Protein AF-A0A812ER64-F1 (afdb_monomer)

Nearest PDB structures (foldseek):
  7unf-assembly1_U  TM=6.909E-01  e=3.550E-09  Homo sapiens
  7u4t-assembly1_W  TM=6.901E-01  e=4.550E-09  Homo sapiens
  8ar9-assembly1_A  TM=9.288E-01  e=1.001E-06  Homo sapiens
  7obp-assembly5_E  TM=9.130E-01  e=8.845E-07  Homo sapiens
  7u8o-assembly1_U  TM=6.869E-01  e=2.923E-08  Sus scrofa

Secondary structure (DSSP, 8-state):
--TTTS-GGGTTSPP-----HHHH-S-HHHHHHHHBT--SEEEEEE-TT--EEEEEE-S-B---SS-B--TT-EEEEEESS-EEE---SS----B---------SSS-------HHHH-HHHHHHHHTTT--S------S---------------

Solvent-accessible surface area (backbone atoms only — not comparable to full-atom values): 10336 Å² total; per-residue (Å²): 125,66,67,80,75,44,59,75,91,54,59,84,56,85,86,72,93,67,82,46,56,93,78,75,44,87,48,66,72,56,52,47,68,52,41,56,77,37,53,63,44,79,49,79,47,71,54,97,86,64,39,27,34,41,32,40,41,60,41,57,41,57,78,35,98,57,61,40,59,51,80,77,24,32,40,35,35,63,30,95,53,75,47,77,45,70,65,85,72,86,68,76,76,61,37,80,44,71,74,84,80,72,76,73,93,66,101,66,87,76,80,75,74,54,67,59,79,74,34,71,69,58,41,46,65,43,54,73,67,77,44,77,96,70,87,76,67,87,69,92,74,90,82,79,82,91,77,88,86,88,84,89,83,88,132

Organism: Aca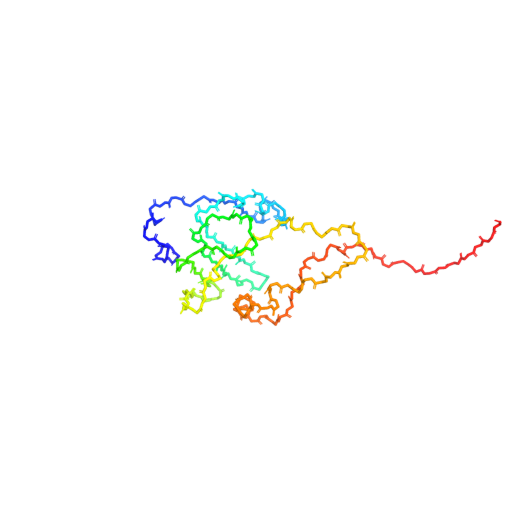nthosepion pharaonis (NCBI:txid158019)

Foldseek 3Di:
DVLVLQPPVCSPPDDDDQDDCVVQNDDPVSVCVSQAQDDQDWDWDADPVRWIWTKTFHDRAHADPDADGAQSIWIFTDPPDTDIGTDPPPDGRRDHHHDDPPPDPDDDDPPPDDVCVVDVVVVVVVVVVVHDDDPPPPDPDPDDDDDDDDDDDDD

Sequence (155 aa):
MINSVIPHRLQMSTWSPLFCSNVDGFSFQRLIFFVENKGPTVIIIKDSEKHVFGGFASHRWNASANFIGDEECFLFTLSPEFNIYLPTGYNKNFMYFNYGVHTMPSGMAQYHQSTLDRDPAAKAVLSLLARGPHSEGLRQGDSFAELPDHPQIQF

InterPro domains:
  IPR006571 TLDc domain [PF07534] (2-117)
  IPR006571 TLDc domain [PS51886] (1-155)
  IPR006571 TLDc domain [SM00584] (2-139)

Radius of gyration: 20.22 Å; Cα contacts (8 Å, |Δi|>4): 169; chains: 1; bounding box: 55×50×57 Å

pLDDT: mean 71.86, std 24.19, range [30.64, 95.75]

Structure (mmCIF, N/CA/C/O backbone):
data_AF-A0A812ER64-F1
#
_entry.id   AF-A0A812ER64-F1
#
loop_
_atom_site.group_PDB
_atom_site.id
_atom_site.type_symbol
_atom_site.label_atom_id
_atom_site.label_alt_id
_atom_site.label_comp_id
_atom_site.label_asym_id
_atom_site.label_entity_id
_atom_site.label_seq_id
_atom_site.pdbx_PDB_ins_code
_atom_site.Cartn_x
_atom_site.Cartn_y
_atom_site.Cartn_z
_atom_site.occupancy
_atom_site.B_iso_or_equiv
_atom_site.auth_seq_id
_atom_site.auth_comp_id
_atom_site.auth_asym_id
_atom_site.auth_atom_id
_atom_site.pdbx_PDB_model_num
ATOM 1 N N . MET A 1 1 ? -15.494 -8.008 0.071 1.00 66.69 1 MET A N 1
ATOM 2 C CA . MET A 1 1 ? -15.282 -6.551 -0.053 1.00 66.69 1 MET A CA 1
ATOM 3 C C . MET A 1 1 ? -13.943 -6.227 -0.712 1.00 66.69 1 MET A C 1
ATOM 5 O O . MET A 1 1 ? -13.996 -5.770 -1.837 1.00 66.69 1 MET A O 1
ATOM 9 N N . ILE A 1 2 ? -12.767 -6.533 -0.140 1.00 75.50 2 ILE A N 1
ATOM 10 C CA . ILE A 1 2 ? -11.478 -6.335 -0.858 1.00 75.50 2 ILE A CA 1
ATOM 11 C C . ILE A 1 2 ? -11.100 -7.519 -1.768 1.00 75.50 2 ILE A C 1
ATOM 13 O O . ILE A 1 2 ? -10.608 -7.309 -2.869 1.00 75.50 2 ILE A O 1
ATOM 17 N N . ASN A 1 3 ? -11.379 -8.767 -1.370 1.00 78.56 3 ASN A N 1
ATOM 18 C CA . ASN A 1 3 ? -10.981 -9.940 -2.172 1.00 78.56 3 ASN A CA 1
ATOM 19 C C . ASN A 1 3 ? -11.510 -9.933 -3.616 1.00 78.56 3 ASN A C 1
ATOM 21 O O . ASN A 1 3 ? -10.872 -10.505 -4.488 1.00 78.56 3 ASN A O 1
ATOM 25 N N . SER A 1 4 ? -12.644 -9.279 -3.880 1.00 79.62 4 SER A N 1
ATOM 26 C CA . SER A 1 4 ? -13.225 -9.176 -5.223 1.00 79.62 4 SER A CA 1
ATOM 27 C C . SER A 1 4 ? -12.474 -8.223 -6.155 1.00 79.62 4 SER A C 1
ATOM 29 O O . SER A 1 4 ? -12.639 -8.330 -7.364 1.00 79.62 4 SER A O 1
ATOM 31 N N . VAL A 1 5 ? -11.679 -7.293 -5.612 1.00 82.88 5 VAL A N 1
ATOM 32 C CA . VAL A 1 5 ? -10.901 -6.316 -6.399 1.00 82.88 5 VAL A CA 1
ATOM 33 C C . VAL A 1 5 ? -9.420 -6.668 -6.498 1.00 82.88 5 VAL A C 1
ATOM 35 O O . VAL A 1 5 ? -8.692 -6.074 -7.284 1.00 82.88 5 VAL A O 1
ATOM 38 N N . ILE A 1 6 ? -8.969 -7.664 -5.737 1.00 87.69 6 ILE A N 1
ATOM 39 C CA . ILE A 1 6 ? -7.631 -8.234 -5.886 1.00 87.69 6 ILE A CA 1
ATOM 40 C C . ILE A 1 6 ? -7.543 -8.947 -7.250 1.00 87.69 6 ILE A C 1
ATOM 42 O O . ILE A 1 6 ? -8.501 -9.633 -7.627 1.00 87.69 6 ILE A O 1
ATOM 46 N N . PRO A 1 7 ? -6.412 -8.852 -7.981 1.00 86.50 7 PRO A N 1
ATOM 47 C CA . PRO A 1 7 ? -6.231 -9.549 -9.251 1.00 86.50 7 PRO A CA 1
ATOM 48 C C . 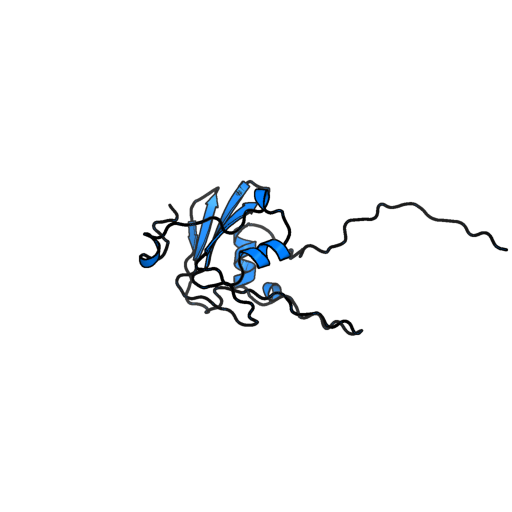PRO A 1 7 ? -6.591 -11.034 -9.169 1.00 86.50 7 PRO A C 1
ATOM 50 O O . PRO A 1 7 ? -6.190 -11.723 -8.231 1.00 86.50 7 PRO A O 1
ATOM 53 N N . HIS A 1 8 ? -7.304 -11.552 -10.174 1.00 85.44 8 HIS A N 1
ATOM 54 C CA . HIS A 1 8 ? -7.876 -12.907 -10.145 1.00 85.44 8 HIS A CA 1
ATOM 55 C C . HIS A 1 8 ? -6.838 -13.997 -9.827 1.00 85.44 8 HIS A C 1
ATOM 57 O O . HIS A 1 8 ? -7.129 -14.949 -9.103 1.00 85.44 8 HIS A O 1
ATOM 63 N N . ARG A 1 9 ? -5.593 -13.839 -10.301 1.00 86.88 9 ARG A N 1
ATOM 64 C CA . ARG A 1 9 ? -4.494 -14.784 -10.027 1.00 86.88 9 ARG A CA 1
ATOM 65 C C . ARG A 1 9 ? -4.138 -14.915 -8.537 1.00 86.88 9 ARG A C 1
ATOM 67 O O . ARG A 1 9 ? -3.526 -15.904 -8.156 1.00 86.88 9 ARG A O 1
ATOM 74 N N . LEU A 1 10 ? -4.501 -13.930 -7.714 1.00 86.31 10 LEU A N 1
ATOM 75 C CA . LEU A 1 10 ? -4.196 -13.856 -6.280 1.00 86.31 10 LEU A CA 1
ATOM 76 C C . LEU A 1 10 ? -5.414 -14.151 -5.392 1.00 86.31 10 LEU A C 1
ATOM 78 O O . LEU A 1 10 ? -5.268 -14.285 -4.180 1.00 86.31 10 LEU A O 1
ATOM 82 N N . GLN A 1 11 ? -6.618 -14.264 -5.960 1.00 84.25 11 GLN A N 1
ATOM 83 C CA . GLN A 1 11 ? -7.847 -14.475 -5.180 1.00 84.25 11 GLN A CA 1
ATOM 84 C C . GLN A 1 11 ? -7.893 -15.846 -4.492 1.00 84.25 11 GLN A C 1
ATOM 86 O O . GLN A 1 11 ? -8.554 -15.996 -3.468 1.00 84.25 11 GLN A O 1
ATOM 91 N N . MET A 1 12 ? -7.165 -16.834 -5.023 1.00 79.75 12 MET A N 1
ATOM 92 C CA . MET A 1 12 ? -7.035 -18.165 -4.417 1.00 79.75 12 MET A CA 1
ATOM 93 C C . MET A 1 12 ? -5.831 -18.286 -3.469 1.00 79.75 12 MET A C 1
ATOM 95 O O . MET A 1 12 ? -5.568 -19.367 -2.945 1.00 79.75 12 MET A O 1
ATOM 99 N N . SER A 1 13 ? -5.071 -17.208 -3.261 1.00 83.62 13 SER A N 1
ATOM 100 C CA . SER A 1 13 ? -3.905 -17.211 -2.380 1.00 83.62 13 SER A CA 1
ATOM 101 C C . SER A 1 13 ? -4.295 -16.938 -0.927 1.00 83.62 13 SER A C 1
ATOM 103 O O . SER A 1 13 ? -5.182 -16.137 -0.631 1.00 83.62 13 SER A O 1
ATOM 105 N N . THR A 1 14 ? -3.588 -17.576 0.003 1.00 85.62 14 THR A N 1
ATOM 106 C CA . THR A 1 14 ? -3.714 -17.293 1.435 1.00 85.62 14 THR A CA 1
ATOM 107 C C . THR A 1 14 ? -2.881 -16.071 1.806 1.00 85.62 14 THR A C 1
ATOM 109 O O . THR A 1 14 ? -1.662 -16.074 1.631 1.00 85.62 14 THR A O 1
ATOM 112 N N . TRP A 1 15 ? -3.527 -15.043 2.352 1.00 88.56 15 TRP A N 1
ATOM 113 C CA . TRP A 1 15 ? -2.853 -13.850 2.859 1.00 88.56 15 TRP A CA 1
ATOM 114 C C . TRP A 1 15 ? -2.296 -14.108 4.258 1.00 88.56 15 TRP A C 1
ATOM 116 O O . TRP A 1 15 ? -3.039 -14.472 5.168 1.00 88.56 15 TRP A O 1
ATOM 126 N N . SER A 1 16 ? -0.993 -13.901 4.437 1.00 91.06 16 SER A N 1
ATOM 127 C CA . SER A 1 16 ? -0.331 -13.961 5.742 1.00 91.06 16 SER A CA 1
ATOM 128 C C . SER A 1 16 ? -0.004 -12.551 6.243 1.00 91.06 16 SER A C 1
ATOM 130 O O . SER A 1 16 ? 0.467 -11.735 5.444 1.00 91.06 16 SER A O 1
ATOM 132 N N . PRO A 1 17 ? -0.183 -12.251 7.541 1.00 92.62 17 PRO A N 1
ATOM 133 C CA . PRO A 1 17 ? 0.248 -10.973 8.097 1.00 92.62 17 PRO A CA 1
ATOM 134 C C . PRO A 1 17 ? 1.771 -10.827 7.964 1.00 92.62 17 PRO A C 1
ATOM 136 O O . PRO A 1 17 ? 2.515 -11.738 8.321 1.00 92.62 17 PRO A O 1
ATOM 139 N N . LEU A 1 18 ? 2.223 -9.688 7.430 1.00 94.56 18 LEU A N 1
ATOM 140 C CA . LEU A 1 18 ? 3.651 -9.357 7.320 1.00 94.56 18 LEU A CA 1
ATOM 141 C C . LEU A 1 18 ? 4.128 -8.458 8.462 1.00 94.56 18 LEU A C 1
ATOM 143 O O . LEU A 1 18 ? 5.226 -8.654 8.962 1.00 94.56 18 LEU A O 1
ATOM 147 N N . PHE A 1 19 ? 3.314 -7.475 8.849 1.00 93.69 19 PHE A N 1
ATOM 148 C CA . PHE A 1 19 ? 3.625 -6.495 9.885 1.00 93.69 19 PHE A CA 1
ATOM 149 C C . PHE A 1 19 ? 2.330 -5.926 10.471 1.00 93.69 19 PHE A C 1
ATOM 151 O O . PHE A 1 19 ? 1.383 -5.641 9.731 1.00 93.69 19 PHE A O 1
ATOM 158 N N . CYS A 1 20 ? 2.293 -5.714 11.782 1.00 92.94 20 CYS A N 1
ATOM 159 C CA . CYS A 1 20 ? 1.229 -4.998 12.476 1.00 92.94 20 CYS A CA 1
ATOM 160 C C . CYS A 1 20 ? 1.835 -4.096 13.551 1.00 92.94 20 CYS A C 1
ATOM 162 O O . CYS A 1 20 ? 2.434 -4.589 14.498 1.00 92.94 20 CYS A O 1
ATOM 164 N N . SER A 1 21 ? 1.624 -2.780 13.482 1.00 89.88 21 SER A N 1
ATOM 165 C CA . SER A 1 21 ? 2.224 -1.836 14.439 1.00 89.88 21 SER A CA 1
ATOM 166 C C . SER A 1 21 ? 1.851 -2.105 15.904 1.00 89.88 21 SER A C 1
ATOM 168 O O . SER A 1 21 ? 2.642 -1.836 16.802 1.00 89.88 21 SER A O 1
ATOM 170 N N . ASN A 1 22 ? 0.667 -2.670 16.160 1.00 88.56 22 ASN A N 1
ATOM 171 C CA . ASN A 1 22 ? 0.219 -3.044 17.505 1.00 88.56 22 ASN A CA 1
ATOM 172 C C . ASN A 1 22 ? 0.925 -4.286 18.072 1.00 88.56 22 ASN A C 1
ATOM 174 O O . ASN A 1 22 ? 0.894 -4.482 19.283 1.00 88.56 22 ASN A O 1
ATOM 178 N N . VAL A 1 23 ? 1.522 -5.119 17.216 1.00 92.94 23 VAL A N 1
ATOM 179 C CA . VAL A 1 23 ? 2.208 -6.365 17.598 1.00 92.94 23 VAL A CA 1
ATOM 180 C C . VAL A 1 23 ? 3.721 -6.202 17.470 1.00 92.94 23 VAL A C 1
ATOM 182 O O . VAL A 1 23 ? 4.471 -6.528 18.384 1.00 92.94 23 VAL A O 1
ATOM 185 N N . ASP A 1 24 ? 4.166 -5.644 16.349 1.00 89.31 24 ASP A N 1
ATOM 186 C CA . ASP A 1 24 ? 5.568 -5.510 15.974 1.00 89.31 24 ASP A CA 1
ATOM 187 C C . ASP A 1 24 ? 6.175 -4.167 16.398 1.00 89.31 24 ASP A C 1
ATOM 189 O O . ASP A 1 24 ? 7.391 -4.011 16.341 1.00 89.31 24 ASP A O 1
ATOM 193 N N . GLY A 1 25 ? 5.365 -3.206 16.850 1.00 85.25 25 GLY A N 1
ATOM 194 C CA . GLY A 1 25 ? 5.798 -1.871 17.263 1.00 85.25 25 GLY A CA 1
ATOM 195 C C . GLY A 1 25 ? 5.768 -0.830 16.139 1.00 85.25 25 GLY A C 1
ATOM 196 O O . GLY A 1 25 ? 5.541 -1.130 14.972 1.00 85.25 25 GLY A O 1
ATOM 197 N N . PHE A 1 26 ? 6.019 0.431 16.495 1.00 84.06 26 PHE A N 1
ATOM 198 C CA . PHE A 1 26 ? 5.821 1.593 15.612 1.00 84.06 26 PHE A CA 1
ATOM 199 C C . PHE A 1 26 ? 7.099 2.065 14.887 1.00 84.06 26 PHE A C 1
ATOM 201 O O . PHE A 1 26 ? 7.159 3.186 14.391 1.00 84.06 26 PHE A O 1
ATOM 208 N N . SER A 1 27 ? 8.144 1.232 14.822 1.00 86.06 27 SER A N 1
ATOM 209 C CA . SER A 1 27 ? 9.412 1.599 14.174 1.00 86.06 27 SER A CA 1
ATOM 210 C C . SER A 1 27 ? 9.341 1.449 12.653 1.00 86.06 27 SER A C 1
ATOM 212 O O . SER A 1 27 ? 9.076 0.362 12.138 1.00 86.06 27 SER A O 1
ATOM 214 N N . PHE A 1 28 ? 9.673 2.519 11.926 1.00 80.94 28 PHE A N 1
ATOM 215 C CA . PHE A 1 28 ? 9.747 2.493 10.463 1.00 80.94 28 PHE A CA 1
ATOM 216 C C . PHE A 1 28 ? 10.834 1.542 9.941 1.00 80.94 28 PHE A C 1
ATOM 218 O O . PHE A 1 28 ? 10.612 0.818 8.977 1.00 80.94 28 PHE A O 1
ATOM 225 N N . GLN A 1 29 ? 11.983 1.467 10.620 1.00 83.81 29 GLN A N 1
ATOM 226 C CA . GLN A 1 29 ? 13.040 0.504 10.282 1.00 83.81 29 GLN A CA 1
ATOM 227 C C . GLN A 1 29 ? 12.541 -0.940 10.398 1.00 83.81 29 GLN A C 1
ATOM 229 O O . GLN A 1 29 ? 12.909 -1.800 9.602 1.00 83.81 29 GLN A O 1
ATOM 234 N N . ARG A 1 30 ? 11.669 -1.203 11.374 1.00 84.31 30 ARG A N 1
ATOM 235 C CA . ARG A 1 30 ? 11.069 -2.520 11.575 1.00 84.31 30 ARG A CA 1
ATOM 236 C C . ARG A 1 30 ? 10.025 -2.831 10.507 1.00 84.31 30 ARG A C 1
ATOM 238 O O . ARG A 1 30 ? 10.045 -3.930 9.970 1.00 84.31 30 ARG A O 1
ATOM 245 N N . LEU A 1 31 ? 9.188 -1.859 10.139 1.00 87.31 31 LEU A N 1
ATOM 246 C CA . LEU A 1 31 ? 8.292 -1.980 8.984 1.00 87.31 31 LEU A CA 1
ATOM 247 C C . LEU A 1 31 ? 9.077 -2.345 7.714 1.00 87.31 31 LEU A C 1
ATOM 249 O O . LEU A 1 31 ? 8.721 -3.314 7.047 1.00 87.31 31 LEU A O 1
ATOM 253 N N . ILE A 1 32 ? 10.157 -1.614 7.413 1.00 88.94 32 ILE A N 1
ATOM 254 C CA . ILE A 1 32 ? 11.038 -1.902 6.271 1.00 88.94 32 ILE A CA 1
ATOM 255 C C . ILE A 1 32 ? 11.535 -3.346 6.337 1.00 88.94 32 ILE A C 1
ATOM 257 O O . ILE A 1 32 ? 11.354 -4.086 5.379 1.00 88.94 32 ILE A O 1
ATOM 261 N N . PHE A 1 33 ? 12.089 -3.764 7.478 1.00 89.75 33 PHE A N 1
ATOM 262 C CA . PHE A 1 33 ? 12.623 -5.114 7.665 1.00 89.75 33 PHE A CA 1
ATOM 263 C C . PHE A 1 33 ? 11.602 -6.223 7.355 1.00 89.75 33 PHE A C 1
ATOM 265 O O . PHE A 1 33 ? 11.953 -7.241 6.762 1.00 89.75 33 PHE A O 1
ATOM 272 N N . PHE A 1 34 ? 10.334 -6.041 7.735 1.00 91.75 34 PHE A N 1
ATOM 273 C CA . PHE A 1 34 ? 9.283 -7.029 7.472 1.00 91.75 34 PHE A CA 1
ATOM 274 C C . PHE A 1 34 ? 8.780 -7.026 6.024 1.00 91.75 34 PHE A C 1
ATOM 276 O O . PHE A 1 34 ? 8.352 -8.067 5.517 1.00 91.75 34 PHE A O 1
ATOM 283 N N . VAL A 1 35 ? 8.793 -5.864 5.371 1.00 92.25 35 VAL A N 1
ATOM 284 C CA . VAL A 1 35 ? 8.155 -5.646 4.065 1.00 92.25 35 VAL A CA 1
ATOM 285 C C . VAL A 1 35 ? 9.137 -5.785 2.899 1.00 92.25 35 VAL A C 1
ATOM 287 O O . VAL A 1 35 ? 8.728 -6.169 1.802 1.00 92.25 35 VAL A O 1
ATOM 290 N N . GLU A 1 36 ? 10.426 -5.535 3.118 1.00 91.69 36 GLU A N 1
ATOM 291 C CA . GLU A 1 36 ? 11.464 -5.637 2.094 1.00 91.69 36 GLU A CA 1
ATOM 292 C C . GLU A 1 36 ? 11.478 -7.026 1.427 1.00 91.69 36 GLU A C 1
ATOM 294 O O . GLU A 1 36 ? 11.390 -8.075 2.074 1.00 91.69 36 GLU A O 1
ATOM 299 N N . ASN A 1 37 ? 11.575 -7.040 0.096 1.00 93.75 37 ASN A N 1
ATOM 300 C CA . ASN A 1 37 ? 11.526 -8.228 -0.761 1.00 93.75 37 ASN A CA 1
ATOM 301 C C . ASN A 1 37 ? 10.206 -9.034 -0.686 1.00 93.75 37 ASN A C 1
ATOM 303 O O . ASN A 1 37 ? 10.121 -10.154 -1.222 1.00 93.75 37 ASN A O 1
ATOM 307 N N . LYS A 1 38 ? 9.150 -8.495 -0.058 1.00 94.81 38 LYS A N 1
ATOM 308 C CA . LYS A 1 38 ? 7.801 -9.088 -0.015 1.00 94.81 38 LYS A CA 1
ATOM 309 C C . LYS A 1 38 ? 6.871 -8.409 -1.008 1.00 94.81 38 LYS A C 1
ATOM 311 O O . LYS A 1 38 ? 7.000 -7.222 -1.272 1.00 94.81 38 LYS A O 1
ATOM 316 N N . GLY A 1 39 ? 5.921 -9.168 -1.541 1.00 92.62 39 GLY A N 1
ATOM 317 C CA . GLY A 1 39 ? 4.847 -8.671 -2.395 1.00 92.62 39 GLY A CA 1
ATOM 318 C C . GLY A 1 39 ? 4.265 -9.770 -3.286 1.00 92.62 39 GLY A C 1
ATOM 319 O O . GLY A 1 39 ? 4.911 -10.812 -3.440 1.00 92.62 39 GLY A O 1
ATOM 320 N N . PRO A 1 40 ? 3.073 -9.559 -3.870 1.00 95.19 40 PRO A N 1
ATOM 321 C CA . PRO A 1 40 ? 2.197 -8.387 -3.707 1.00 95.19 40 PRO A CA 1
ATOM 322 C C . PRO A 1 40 ? 1.662 -8.237 -2.272 1.00 95.19 40 PRO A C 1
ATOM 324 O O . PRO A 1 40 ? 1.597 -9.215 -1.528 1.00 95.19 40 PRO A O 1
ATOM 327 N N . THR A 1 41 ? 1.309 -7.019 -1.854 1.00 95.25 41 THR A N 1
ATOM 328 C CA . THR A 1 41 ? 0.870 -6.733 -0.472 1.00 95.25 41 THR A CA 1
ATOM 329 C C . THR A 1 41 ? -0.404 -5.901 -0.426 1.00 95.25 41 THR A C 1
ATOM 331 O O . THR A 1 41 ? -0.563 -4.971 -1.213 1.00 95.25 41 THR A O 1
ATOM 334 N N . VAL A 1 42 ? -1.253 -6.159 0.570 1.00 94.81 42 VAL A N 1
ATOM 335 C CA . VAL A 1 42 ? -2.334 -5.251 0.976 1.00 94.81 42 VAL A CA 1
ATOM 336 C C . VAL A 1 42 ? -1.877 -4.491 2.216 1.00 94.81 42 VAL A C 1
ATOM 338 O O . VAL A 1 42 ? -1.509 -5.103 3.218 1.00 94.81 42 VAL A O 1
ATOM 341 N N . ILE A 1 43 ? -1.906 -3.164 2.149 1.00 94.69 43 ILE A N 1
ATOM 342 C CA . ILE A 1 43 ? -1.606 -2.276 3.273 1.00 94.69 43 ILE A CA 1
ATOM 343 C C . ILE A 1 43 ? -2.931 -1.761 3.823 1.00 94.69 43 ILE A C 1
ATOM 345 O O . ILE A 1 43 ? -3.762 -1.278 3.058 1.00 94.69 43 ILE A O 1
ATOM 349 N N . ILE A 1 44 ? -3.121 -1.853 5.140 1.00 94.62 44 ILE A N 1
ATOM 350 C CA . ILE A 1 44 ? -4.297 -1.332 5.843 1.00 94.62 44 ILE A CA 1
ATOM 351 C C . ILE A 1 44 ? -3.814 -0.376 6.925 1.00 94.62 44 ILE A C 1
ATOM 353 O O . ILE A 1 44 ? -2.986 -0.737 7.760 1.00 94.62 44 ILE A O 1
ATOM 357 N N . ILE A 1 45 ? -4.354 0.834 6.912 1.00 94.44 45 ILE A N 1
ATOM 358 C CA . ILE A 1 45 ? -4.042 1.904 7.850 1.00 94.44 45 ILE A CA 1
ATOM 359 C C . ILE A 1 45 ? -5.330 2.280 8.568 1.00 94.44 45 ILE A C 1
ATOM 361 O O . ILE A 1 45 ? -6.387 2.420 7.952 1.00 94.44 45 ILE A O 1
ATOM 365 N N . LYS A 1 46 ? -5.223 2.444 9.885 1.00 93.50 46 LYS A N 1
ATOM 366 C CA . LYS A 1 46 ? -6.261 3.037 10.719 1.00 93.50 46 LYS A CA 1
ATOM 367 C C . LYS A 1 46 ? -5.692 4.279 11.382 1.00 93.50 46 LYS A C 1
ATOM 369 O O . LYS A 1 46 ? -4.700 4.173 12.102 1.00 93.50 46 LYS A O 1
ATOM 374 N N . ASP A 1 47 ? -6.306 5.427 11.138 1.00 89.12 47 ASP A N 1
ATOM 375 C CA . ASP A 1 47 ? -5.873 6.682 11.749 1.00 89.12 47 ASP A CA 1
ATOM 376 C C . ASP A 1 47 ? -6.496 6.905 13.144 1.00 89.12 47 ASP A C 1
ATOM 378 O O . ASP A 1 47 ? -7.261 6.083 13.672 1.00 89.12 47 ASP A O 1
ATOM 382 N N . SER A 1 48 ? -6.135 8.025 13.775 1.00 88.69 48 SER A N 1
ATOM 383 C CA . SER A 1 48 ? -6.650 8.433 15.087 1.00 88.69 48 SER A CA 1
ATOM 384 C C . SER A 1 48 ? -8.155 8.715 15.084 1.00 88.69 48 SER A C 1
ATOM 386 O O . SER A 1 48 ? -8.818 8.475 16.095 1.00 88.69 48 SER A O 1
ATOM 388 N N . GLU A 1 49 ? -8.691 9.160 13.949 1.00 90.50 49 GLU A N 1
ATOM 389 C CA . GLU A 1 49 ? -10.100 9.514 13.734 1.00 90.50 49 GLU A CA 1
ATOM 390 C C . GLU A 1 49 ? -10.961 8.307 13.326 1.00 90.50 49 GLU A C 1
ATOM 392 O O . GLU A 1 49 ? -12.160 8.433 13.106 1.00 90.50 49 GLU A O 1
ATOM 397 N N . LYS A 1 50 ? -10.379 7.099 13.342 1.00 92.00 50 LYS A N 1
ATOM 398 C CA . LYS A 1 50 ? -11.027 5.815 13.017 1.00 92.00 50 LYS A CA 1
ATOM 399 C C . LYS A 1 50 ? -11.352 5.633 11.534 1.00 92.00 50 LYS A C 1
ATOM 401 O O . LYS A 1 50 ? -12.058 4.674 11.202 1.00 92.00 50 LYS A O 1
ATOM 406 N N . HIS A 1 51 ? -10.790 6.445 10.646 1.00 92.69 51 HIS A N 1
ATOM 407 C CA . HIS A 1 51 ? -10.808 6.131 9.226 1.00 92.69 51 HIS A CA 1
ATOM 408 C C . HIS A 1 51 ? -9.960 4.894 8.969 1.00 92.69 51 HIS A C 1
ATOM 410 O O . HIS A 1 51 ? -8.921 4.682 9.602 1.00 92.69 51 HIS A O 1
ATOM 416 N N . VAL A 1 52 ? -10.425 4.057 8.046 1.00 94.69 52 VAL A N 1
ATOM 417 C CA . VAL A 1 52 ? -9.707 2.854 7.627 1.00 94.69 52 VAL A CA 1
ATOM 418 C C . VAL A 1 52 ? -9.560 2.912 6.122 1.00 94.69 52 VAL A C 1
ATOM 420 O O . VAL A 1 52 ? -10.553 3.006 5.407 1.00 94.69 52 VAL A O 1
ATOM 423 N N . PHE A 1 53 ? -8.326 2.865 5.646 1.00 95.12 53 PHE A N 1
ATOM 424 C CA . PHE A 1 53 ? -7.980 3.015 4.237 1.00 95.12 53 PHE A CA 1
ATOM 425 C C . PHE A 1 53 ? -6.664 2.300 3.947 1.00 95.12 53 PHE A C 1
ATOM 427 O O . PHE A 1 53 ? -6.020 1.755 4.847 1.00 95.12 53 PHE A O 1
ATOM 434 N N . GLY A 1 54 ? -6.263 2.268 2.686 1.00 95.00 54 GLY A N 1
ATOM 435 C CA . GLY A 1 54 ? -5.022 1.623 2.310 1.00 95.00 54 GLY A CA 1
ATOM 436 C C . GLY A 1 54 ? -4.861 1.476 0.814 1.00 95.00 54 GLY A C 1
ATOM 437 O O . GLY A 1 54 ? -5.431 2.232 0.026 1.00 95.00 54 GLY A O 1
ATOM 438 N N . GLY A 1 55 ? -4.067 0.485 0.432 1.00 94.81 55 GLY A N 1
ATOM 439 C CA . GLY A 1 55 ? -3.813 0.195 -0.966 1.00 94.81 55 GLY A CA 1
ATOM 440 C C . GLY A 1 55 ? -3.291 -1.211 -1.193 1.00 94.81 55 GLY A C 1
ATOM 441 O O . GLY A 1 55 ? -2.803 -1.884 -0.280 1.00 94.81 55 GLY A O 1
ATOM 442 N N . PHE A 1 56 ? -3.415 -1.646 -2.436 1.00 95.38 56 PHE A N 1
ATOM 443 C CA . PHE A 1 56 ? -2.800 -2.856 -2.947 1.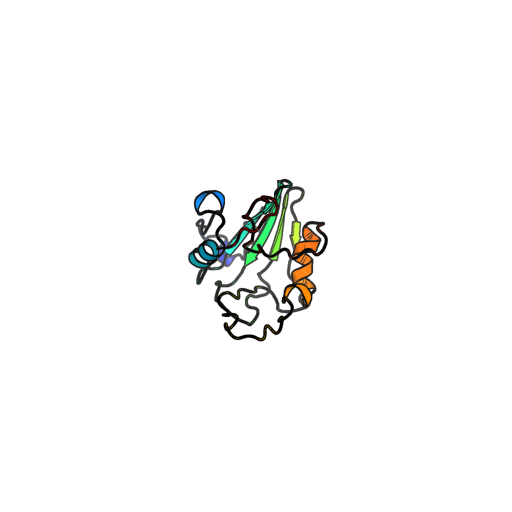00 95.38 56 PHE A CA 1
ATOM 444 C C . PHE A 1 56 ? -1.564 -2.483 -3.762 1.00 95.38 56 PHE A C 1
ATOM 446 O O . PHE A 1 56 ? -1.631 -1.668 -4.681 1.00 95.38 56 PHE A O 1
ATOM 453 N N . ALA A 1 57 ? -0.443 -3.100 -3.411 1.00 95.25 57 ALA A N 1
ATOM 454 C CA . ALA A 1 57 ? 0.825 -2.996 -4.112 1.00 95.25 57 ALA A CA 1
ATOM 455 C C . ALA A 1 57 ? 1.060 -4.285 -4.902 1.00 95.25 57 ALA A C 1
ATOM 457 O O . ALA A 1 57 ? 1.180 -5.365 -4.314 1.00 95.25 57 ALA A O 1
ATOM 458 N N . SER A 1 58 ? 1.118 -4.172 -6.229 1.00 95.19 58 SER A N 1
ATOM 459 C CA . SER A 1 58 ? 1.164 -5.323 -7.137 1.00 95.19 58 SER A CA 1
ATOM 460 C C . SER A 1 58 ? 2.528 -6.010 -7.202 1.00 95.19 58 SER A C 1
ATOM 462 O O . SER A 1 58 ? 2.618 -7.182 -7.567 1.00 95.19 58 SER A O 1
ATOM 464 N N . HIS A 1 59 ? 3.589 -5.301 -6.818 1.00 94.75 59 HIS A N 1
ATOM 465 C CA . HIS A 1 59 ? 4.967 -5.768 -6.911 1.00 94.75 59 HIS A CA 1
ATOM 466 C C . HIS A 1 59 ? 5.615 -5.975 -5.542 1.00 94.75 59 HIS A C 1
ATOM 468 O O . HIS A 1 59 ? 5.081 -5.603 -4.498 1.00 94.75 59 HIS A O 1
ATOM 474 N N . ARG A 1 60 ? 6.795 -6.603 -5.558 1.00 95.19 60 ARG A N 1
ATOM 475 C CA . ARG A 1 60 ? 7.639 -6.735 -4.369 1.00 95.19 60 ARG A CA 1
ATOM 476 C C . ARG A 1 60 ? 8.252 -5.387 -4.002 1.00 95.19 60 ARG A C 1
ATOM 478 O O . ARG A 1 60 ? 8.673 -4.642 -4.884 1.00 95.19 60 ARG A O 1
ATOM 485 N N . TRP A 1 61 ? 8.334 -5.104 -2.710 1.00 92.12 61 TRP A N 1
ATOM 486 C CA . TRP A 1 61 ? 8.969 -3.900 -2.188 1.00 92.12 61 TRP A CA 1
ATOM 487 C C . TRP A 1 61 ? 10.489 -4.025 -2.238 1.00 92.12 61 TRP A C 1
ATOM 489 O O . TRP A 1 61 ? 11.082 -4.724 -1.420 1.00 92.12 61 TRP A O 1
ATOM 499 N N . ASN A 1 62 ? 11.112 -3.323 -3.182 1.00 88.06 62 ASN A N 1
ATOM 500 C CA . ASN A 1 62 ? 12.563 -3.243 -3.316 1.00 88.06 62 ASN A CA 1
ATOM 501 C C . ASN A 1 62 ? 12.994 -1.780 -3.228 1.00 88.06 62 ASN A C 1
ATOM 503 O O . ASN A 1 62 ? 12.366 -0.926 -3.857 1.00 88.06 62 ASN A O 1
ATOM 507 N N . 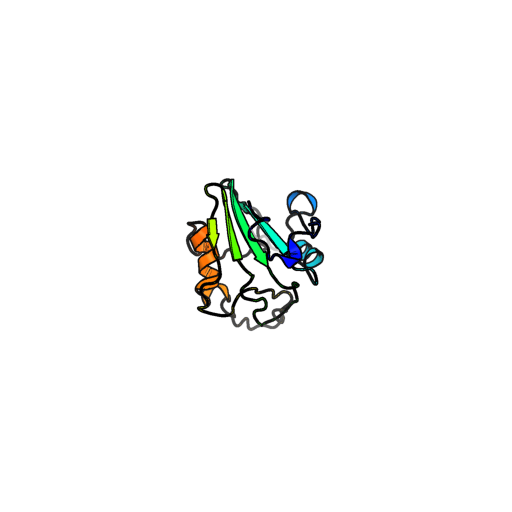ALA A 1 63 ? 14.063 -1.503 -2.477 1.00 84.69 63 ALA A N 1
ATOM 508 C CA . ALA A 1 63 ? 14.643 -0.168 -2.417 1.00 84.69 63 ALA A CA 1
ATOM 509 C C . ALA A 1 63 ? 15.019 0.312 -3.826 1.00 84.69 63 ALA A C 1
ATOM 511 O O . ALA A 1 63 ? 15.789 -0.340 -4.533 1.00 84.69 63 ALA A O 1
ATOM 512 N N . SER A 1 64 ? 14.463 1.444 -4.247 1.00 80.38 64 SER A N 1
ATOM 513 C CA . SER A 1 64 ? 14.691 2.002 -5.575 1.00 80.38 64 SER A CA 1
ATOM 514 C C . SER A 1 64 ? 14.478 3.511 -5.567 1.00 80.38 64 SER A C 1
ATOM 516 O O . SER A 1 64 ? 13.542 4.020 -4.954 1.00 80.38 64 SER A O 1
ATOM 518 N N . ALA A 1 65 ? 15.323 4.234 -6.305 1.00 81.00 65 ALA A N 1
ATOM 519 C CA . ALA A 1 65 ? 15.099 5.649 -6.605 1.00 81.00 65 ALA A CA 1
ATOM 520 C C . ALA A 1 65 ? 13.998 5.863 -7.666 1.00 81.00 65 ALA A C 1
ATOM 522 O O . ALA A 1 65 ? 13.540 6.985 -7.860 1.00 81.00 65 ALA A O 1
ATOM 523 N N . ASN A 1 66 ? 13.573 4.792 -8.341 1.00 83.94 66 ASN A N 1
ATOM 524 C CA . ASN A 1 66 ? 12.535 4.804 -9.366 1.00 83.94 66 ASN A CA 1
ATOM 525 C C . ASN A 1 66 ? 11.225 4.230 -8.826 1.00 83.94 66 ASN A C 1
ATOM 527 O O . ASN A 1 66 ? 11.240 3.295 -8.020 1.00 83.94 66 ASN A O 1
ATOM 531 N N . PHE A 1 67 ? 10.105 4.734 -9.345 1.00 87.94 67 PHE A N 1
ATOM 532 C CA . PHE A 1 67 ? 8.801 4.115 -9.136 1.00 87.94 67 PHE A CA 1
ATOM 533 C C . PHE A 1 67 ? 8.763 2.700 -9.730 1.00 87.94 67 PHE A C 1
ATOM 535 O O . PHE A 1 67 ? 9.346 2.436 -10.784 1.00 87.94 67 PHE A O 1
ATOM 542 N N . ILE A 1 68 ? 8.067 1.801 -9.039 1.00 91.56 68 ILE A N 1
ATOM 543 C CA . ILE A 1 68 ? 7.795 0.420 -9.454 1.00 91.56 68 ILE A CA 1
ATOM 544 C C . ILE A 1 68 ? 6.279 0.173 -9.443 1.00 91.56 68 ILE A C 1
ATOM 546 O O . ILE A 1 68 ? 5.506 1.073 -9.110 1.00 91.56 68 ILE A O 1
ATOM 550 N N . GLY A 1 69 ? 5.853 -1.048 -9.769 1.00 92.94 69 GLY A N 1
ATOM 551 C CA . GLY A 1 69 ? 4.439 -1.416 -9.811 1.00 92.94 69 GLY A CA 1
ATOM 552 C C . GLY A 1 69 ? 3.846 -1.349 -11.217 1.00 92.94 69 GLY A C 1
ATOM 553 O O . GLY A 1 69 ? 4.539 -1.054 -12.191 1.00 92.94 69 GLY A O 1
ATOM 554 N N . ASP A 1 70 ? 2.550 -1.628 -11.306 1.00 94.81 70 ASP A N 1
ATOM 555 C CA . ASP A 1 70 ? 1.768 -1.603 -12.543 1.00 94.81 70 ASP A CA 1
ATOM 556 C C . ASP A 1 70 ? 0.318 -1.153 -12.278 1.00 94.81 70 ASP A C 1
ATOM 558 O O . ASP A 1 70 ? -0.045 -0.768 -11.164 1.00 94.81 70 ASP A O 1
ATOM 562 N N . GLU A 1 71 ? -0.513 -1.207 -13.320 1.00 94.00 71 GLU A N 1
ATOM 563 C CA . GLU A 1 71 ? -1.915 -0.771 -13.303 1.00 94.00 71 GLU A CA 1
ATOM 564 C C . GLU A 1 71 ? -2.824 -1.606 -12.387 1.00 94.00 71 GLU A C 1
ATOM 566 O O . GLU A 1 71 ? -3.980 -1.244 -12.174 1.00 94.00 71 GLU A O 1
ATOM 571 N N . GLU A 1 72 ? -2.322 -2.700 -11.811 1.00 94.56 72 GLU A N 1
ATOM 572 C CA . GLU A 1 72 ? -3.068 -3.467 -10.818 1.00 94.56 72 GLU A CA 1
ATOM 573 C C . GLU A 1 72 ? -2.979 -2.865 -9.415 1.00 94.56 72 GLU A C 1
ATOM 575 O O . GLU A 1 72 ? -3.722 -3.288 -8.532 1.00 94.56 72 GLU A O 1
ATOM 580 N N . CYS A 1 73 ? -2.087 -1.898 -9.181 1.00 94.50 73 CYS A N 1
ATOM 581 C CA . CYS A 1 73 ? -2.068 -1.127 -7.943 1.00 94.50 73 CYS A CA 1
ATOM 582 C C . CYS A 1 73 ? -3.354 -0.3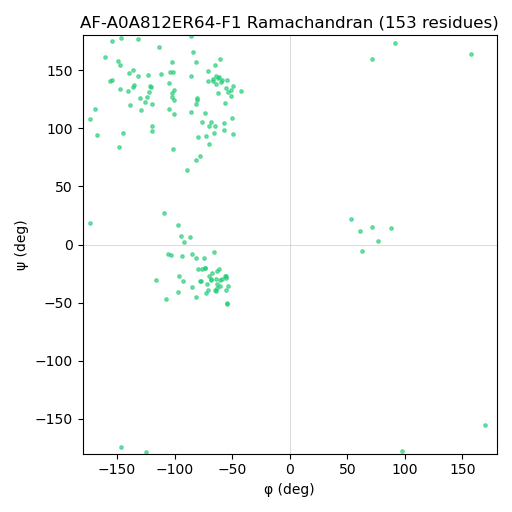10 -7.801 1.00 94.50 73 CYS A C 1
ATOM 584 O O . CYS A 1 73 ? -3.792 0.325 -8.750 1.00 94.50 73 CYS A O 1
ATOM 586 N N . PHE A 1 74 ? -3.934 -0.250 -6.606 1.00 93.81 74 PHE A N 1
ATOM 587 C CA . PHE A 1 74 ? -5.107 0.589 -6.347 1.00 93.81 74 PHE A CA 1
ATOM 588 C C . PHE A 1 74 ? -5.130 1.073 -4.902 1.00 93.81 74 PHE A C 1
ATOM 590 O O . PHE A 1 74 ? -4.540 0.451 -4.015 1.00 93.81 74 PHE A O 1
ATOM 597 N N . LEU A 1 75 ? -5.846 2.168 -4.658 1.00 95.75 75 LEU A N 1
ATOM 598 C CA . LEU A 1 75 ? -6.143 2.655 -3.312 1.00 95.75 75 LEU A CA 1
ATOM 599 C C . LEU A 1 75 ? -7.577 2.298 -2.932 1.00 95.75 75 LEU A C 1
ATOM 601 O O . LEU A 1 75 ? -8.433 2.093 -3.795 1.00 95.75 75 LEU A O 1
ATOM 605 N N . PHE A 1 76 ? -7.855 2.239 -1.635 1.00 93.31 76 PHE A N 1
ATOM 606 C CA . PHE A 1 76 ? -9.205 2.008 -1.139 1.00 93.31 76 PHE A CA 1
ATOM 607 C C . PHE A 1 76 ? -9.465 2.715 0.190 1.00 93.31 76 PHE A C 1
ATOM 609 O O . PHE A 1 76 ? -8.556 2.920 0.996 1.00 93.31 76 PHE A O 1
ATOM 616 N N . THR A 1 77 ? -10.737 3.001 0.452 1.00 94.25 77 THR A N 1
ATOM 617 C CA . THR A 1 77 ? -11.260 3.299 1.790 1.00 94.25 77 THR A CA 1
ATOM 618 C C . THR A 1 77 ? -12.177 2.159 2.231 1.00 94.25 77 THR A C 1
ATOM 620 O O . THR A 1 77 ? -12.824 1.513 1.411 1.00 94.25 77 THR A O 1
ATOM 623 N N . LEU A 1 78 ? -12.198 1.875 3.530 1.00 92.00 78 LEU A N 1
ATOM 624 C CA . LEU A 1 78 ? -13.078 0.902 4.185 1.00 92.00 78 LEU A CA 1
ATOM 625 C C . LEU A 1 78 ? -14.042 1.568 5.174 1.00 92.00 78 LEU A C 1
ATOM 627 O O . LEU A 1 78 ? -15.126 1.043 5.402 1.00 92.00 78 LEU A O 1
ATOM 631 N N . SER A 1 79 ? -13.629 2.678 5.792 1.00 93.75 79 SER A N 1
ATOM 632 C CA . SER A 1 79 ? -14.415 3.428 6.775 1.00 93.75 79 SER A CA 1
ATOM 633 C C . SER A 1 79 ? -14.076 4.921 6.672 1.00 93.75 79 SER A C 1
ATOM 635 O O . SER A 1 79 ? -12.882 5.236 6.626 1.00 93.75 79 SER A O 1
ATOM 637 N N . PRO A 1 80 ? -15.073 5.827 6.647 1.00 91.62 80 PRO A N 1
ATOM 638 C CA . PRO A 1 80 ? -16.490 5.564 6.931 1.00 91.62 80 PRO A CA 1
ATOM 639 C C . PRO A 1 80 ? -17.239 4.943 5.745 1.00 91.62 80 PRO A C 1
ATOM 641 O O . PRO A 1 80 ? -18.249 4.276 5.939 1.00 91.62 80 PRO A O 1
ATOM 644 N N . GLU A 1 81 ? -16.708 5.102 4.534 1.00 90.88 81 GLU A N 1
ATOM 645 C CA . GLU A 1 81 ? -17.300 4.588 3.304 1.00 90.88 81 GLU A CA 1
ATOM 646 C C . GLU A 1 81 ? -16.324 3.681 2.561 1.00 90.88 81 GLU A C 1
ATOM 648 O O . GLU A 1 81 ? -15.106 3.900 2.558 1.00 90.88 81 GLU A O 1
ATOM 653 N N . PHE A 1 82 ? -16.875 2.658 1.910 1.00 91.75 82 PHE A N 1
ATOM 654 C CA . PHE A 1 82 ? -16.107 1.748 1.077 1.00 91.75 82 PHE A CA 1
ATOM 655 C C . PHE A 1 82 ? -15.973 2.304 -0.343 1.00 91.75 82 PHE A C 1
ATOM 657 O O . P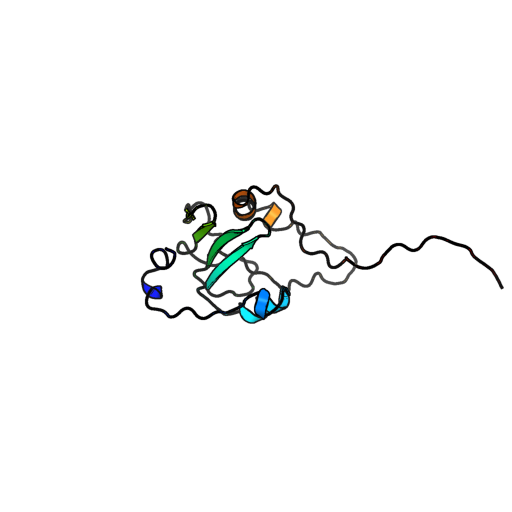HE A 1 82 ? -16.963 2.371 -1.067 1.00 91.75 82 PHE A O 1
ATOM 664 N N . ASN A 1 83 ? -14.750 2.642 -0.754 1.00 92.81 83 ASN A N 1
ATOM 665 C CA . ASN A 1 83 ? -14.445 3.112 -2.106 1.00 92.81 83 ASN A CA 1
ATOM 666 C C . ASN A 1 83 ? -13.177 2.444 -2.640 1.00 92.81 83 ASN A C 1
ATOM 668 O O . ASN A 1 83 ? -12.267 2.123 -1.876 1.00 92.81 83 ASN A O 1
ATOM 672 N N . ILE A 1 84 ? -13.109 2.276 -3.962 1.00 92.00 84 ILE A N 1
ATOM 673 C CA . ILE A 1 84 ? -11.945 1.756 -4.689 1.00 92.00 84 ILE A CA 1
ATOM 674 C C . ILE A 1 84 ? -11.506 2.798 -5.714 1.00 92.00 84 ILE A C 1
ATOM 676 O O . ILE A 1 84 ? -12.322 3.284 -6.496 1.00 92.00 84 ILE A O 1
ATOM 680 N N . TYR A 1 85 ? -10.213 3.102 -5.735 1.00 92.19 85 TYR A N 1
ATOM 681 C CA . TYR A 1 85 ? -9.604 4.082 -6.626 1.00 92.19 85 TYR A CA 1
ATOM 682 C C . TYR A 1 85 ? -8.557 3.384 -7.488 1.00 92.19 85 TYR A C 1
ATOM 684 O O . TYR A 1 85 ? -7.456 3.068 -7.029 1.00 92.19 85 TYR A O 1
ATOM 692 N N . LEU A 1 86 ? -8.933 3.119 -8.737 1.00 92.94 86 LEU A N 1
ATOM 693 C CA . LEU A 1 86 ? -8.056 2.509 -9.730 1.00 92.94 86 LEU A CA 1
ATOM 694 C C . LEU A 1 86 ? -7.130 3.564 -10.357 1.00 92.94 86 LEU A C 1
ATOM 696 O O . LEU A 1 86 ? -7.471 4.753 -10.361 1.00 92.94 86 LEU A O 1
ATOM 700 N N . PRO A 1 87 ? -5.980 3.159 -10.919 1.00 90.62 87 PRO A N 1
ATOM 701 C CA . PRO A 1 87 ? -5.115 4.074 -11.636 1.00 90.62 87 PRO A CA 1
ATOM 702 C C . PRO A 1 87 ? -5.835 4.718 -12.814 1.00 90.62 87 PRO A C 1
ATOM 704 O O . PRO A 1 87 ? -6.572 4.074 -13.556 1.00 90.62 87 PRO A O 1
ATOM 707 N N . THR A 1 88 ? -5.581 6.006 -13.013 1.00 89.00 88 THR A N 1
ATOM 708 C CA . THR A 1 88 ? -6.215 6.795 -14.077 1.00 89.00 88 THR A CA 1
ATOM 709 C C . THR A 1 88 ? -5.497 6.681 -15.423 1.00 89.00 88 THR A C 1
ATOM 711 O O . THR A 1 88 ? -5.970 7.227 -16.415 1.00 89.00 88 THR A O 1
ATOM 714 N N . GLY A 1 89 ? -4.323 6.041 -15.455 1.00 88.75 89 GLY A N 1
ATOM 715 C CA . GLY A 1 89 ? -3.432 6.009 -16.619 1.00 88.75 89 GLY A CA 1
ATOM 716 C C . GLY A 1 89 ? -2.628 7.298 -16.843 1.00 88.75 89 GLY A C 1
ATOM 717 O O . GLY A 1 89 ? -1.882 7.383 -17.814 1.00 88.75 89 GLY A O 1
ATOM 718 N N . TYR A 1 90 ? -2.742 8.299 -15.959 1.00 87.31 90 TYR A N 1
ATOM 719 C CA . TYR A 1 90 ? -2.041 9.584 -16.105 1.00 87.31 90 TYR A CA 1
ATOM 720 C C . TYR A 1 90 ? -0.511 9.453 -16.037 1.00 87.31 90 TYR A C 1
ATOM 722 O O . TYR A 1 90 ? 0.215 10.115 -16.775 1.00 87.31 90 TYR A O 1
ATOM 730 N N . ASN A 1 91 ? -0.010 8.601 -15.144 1.00 90.06 91 ASN A N 1
ATOM 731 C CA . ASN A 1 91 ? 1.409 8.300 -15.006 1.00 90.06 91 ASN A CA 1
ATOM 732 C C . ASN A 1 91 ? 1.601 6.839 -14.572 1.00 90.06 91 ASN A C 1
ATOM 734 O O . ASN A 1 91 ? 0.633 6.110 -14.358 1.00 90.06 91 ASN A O 1
ATOM 738 N N . LYS A 1 92 ? 2.865 6.422 -14.457 1.00 89.50 92 LYS A N 1
ATOM 739 C CA . LYS A 1 92 ? 3.260 5.071 -14.030 1.00 89.50 92 LYS A CA 1
ATOM 740 C C . LYS A 1 92 ? 3.895 5.068 -12.631 1.00 89.50 92 LYS A C 1
ATOM 742 O O . LYS A 1 92 ? 4.723 4.215 -12.323 1.00 89.50 92 LYS A O 1
ATOM 747 N N . ASN A 1 93 ? 3.539 6.043 -11.793 1.00 89.94 93 ASN A N 1
ATOM 748 C CA . ASN A 1 93 ? 4.108 6.236 -10.459 1.00 89.94 93 ASN A CA 1
ATOM 749 C C . ASN A 1 93 ? 3.308 5.447 -9.410 1.00 89.94 93 ASN A C 1
ATOM 751 O O . ASN A 1 93 ? 2.667 6.031 -8.540 1.00 89.94 93 ASN A O 1
ATOM 755 N N . PHE A 1 94 ? 3.296 4.116 -9.505 1.00 90.44 94 PHE A N 1
ATOM 756 C CA . PHE A 1 94 ? 2.390 3.295 -8.689 1.00 90.44 94 PHE A CA 1
ATOM 757 C C . PHE A 1 94 ? 2.896 3.048 -7.265 1.00 90.44 94 PHE A C 1
ATOM 759 O O . PHE A 1 94 ? 2.136 3.133 -6.304 1.00 90.44 94 PHE A O 1
ATOM 766 N N . MET A 1 95 ? 4.175 2.712 -7.119 1.00 92.31 95 MET A N 1
ATOM 767 C CA . MET A 1 95 ? 4.792 2.376 -5.838 1.00 92.31 95 MET A CA 1
ATOM 768 C C . MET A 1 95 ? 6.151 3.058 -5.730 1.00 92.31 95 MET A C 1
ATOM 770 O O . MET A 1 95 ? 6.949 3.012 -6.666 1.00 92.31 95 MET A O 1
ATOM 774 N N . TYR A 1 96 ? 6.441 3.645 -4.572 1.00 89.31 96 TYR A N 1
ATOM 775 C CA . TYR A 1 96 ? 7.739 4.244 -4.276 1.00 89.31 96 TYR A CA 1
ATOM 776 C C . TYR A 1 96 ? 8.251 3.734 -2.936 1.00 89.31 96 TYR A C 1
ATOM 778 O O . TYR A 1 96 ? 7.555 3.821 -1.924 1.00 89.31 96 TYR A O 1
ATOM 786 N N . PHE A 1 97 ? 9.466 3.194 -2.935 1.00 85.69 97 PHE A N 1
ATOM 787 C CA . PHE A 1 97 ? 10.081 2.637 -1.740 1.00 85.69 97 PHE A CA 1
ATOM 788 C C . PHE A 1 97 ? 11.573 2.909 -1.772 1.00 85.69 97 PHE A C 1
ATOM 790 O O . PHE A 1 97 ? 12.345 2.205 -2.414 1.00 85.69 97 PHE A O 1
ATOM 797 N N . ASN A 1 98 ? 11.965 3.981 -1.095 1.00 82.44 98 ASN A N 1
ATOM 798 C CA . ASN A 1 98 ? 13.346 4.405 -0.991 1.00 82.44 98 ASN A CA 1
ATOM 799 C C . ASN A 1 98 ? 13.671 4.630 0.485 1.00 82.44 98 ASN A C 1
ATOM 801 O O . ASN A 1 98 ? 13.081 5.492 1.136 1.00 82.44 98 ASN A O 1
ATOM 805 N N . TYR A 1 99 ? 14.590 3.833 1.011 1.00 70.88 99 TYR A N 1
ATOM 806 C CA . TYR A 1 99 ? 15.139 3.965 2.353 1.00 70.88 99 TYR A CA 1
ATOM 807 C C . TYR A 1 99 ? 16.639 3.690 2.270 1.00 70.88 99 TYR A C 1
ATOM 809 O O . TYR A 1 99 ? 17.094 2.913 1.435 1.00 70.88 99 TYR A O 1
ATOM 817 N N . GLY A 1 100 ? 17.421 4.353 3.122 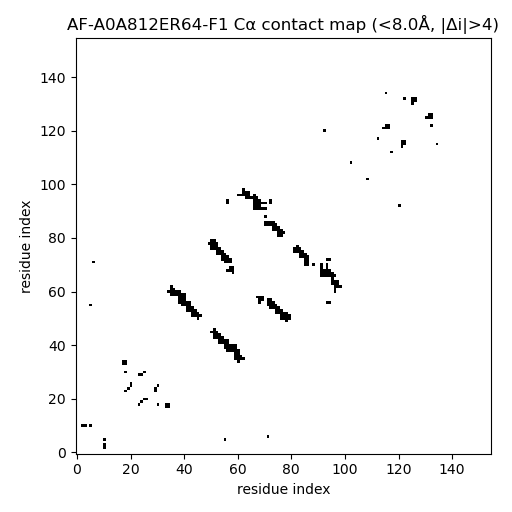1.00 59.22 100 GLY A N 1
ATOM 818 C CA . GLY A 1 100 ? 18.874 4.178 3.127 1.00 59.22 100 GLY A CA 1
ATOM 819 C C . GLY A 1 100 ? 19.653 5.097 2.183 1.00 59.22 100 GLY A C 1
ATOM 820 O O . GLY A 1 100 ? 20.850 4.879 2.006 1.00 59.22 100 GLY A O 1
ATOM 821 N N . VAL A 1 101 ? 19.052 6.168 1.642 1.00 48.94 101 VAL A N 1
ATOM 822 C CA . VAL A 1 101 ? 19.866 7.298 1.168 1.00 48.94 101 VAL A CA 1
ATOM 823 C C . VAL A 1 101 ? 20.518 7.914 2.402 1.00 48.94 101 VAL A C 1
ATOM 825 O O . VAL A 1 101 ? 19.907 8.702 3.121 1.00 48.94 101 VAL A O 1
ATOM 828 N N . HIS A 1 102 ? 21.754 7.502 2.678 1.00 39.97 102 HIS A N 1
ATOM 829 C CA . HIS A 1 102 ? 22.648 8.223 3.565 1.00 39.97 102 HIS A CA 1
ATOM 830 C C . HIS A 1 102 ? 22.663 9.684 3.105 1.00 39.97 102 HIS A C 1
ATOM 832 O O . HIS A 1 102 ? 23.249 10.013 2.075 1.00 39.97 102 HIS A O 1
ATOM 838 N N . THR A 1 103 ? 22.054 10.584 3.873 1.00 39.88 103 THR A N 1
ATOM 839 C CA . THR A 1 103 ? 22.539 11.961 3.914 1.00 39.88 103 THR A CA 1
ATOM 840 C C . THR A 1 103 ? 23.998 11.865 4.346 1.00 39.88 103 THR A C 1
ATOM 842 O O . THR A 1 103 ? 24.281 11.524 5.496 1.00 39.88 103 THR A O 1
ATOM 845 N N . MET A 1 104 ? 24.925 12.044 3.403 1.00 34.03 104 MET A N 1
ATOM 846 C CA . MET A 1 104 ? 26.359 12.067 3.687 1.00 34.03 104 MET A CA 1
ATOM 847 C C . MET A 1 104 ? 26.627 13.058 4.832 1.00 34.03 104 MET A C 1
ATOM 849 O O . MET A 1 104 ? 26.186 14.208 4.752 1.00 34.03 104 MET A O 1
ATOM 853 N N . PRO A 1 105 ? 27.340 12.658 5.900 1.00 42.31 105 PRO A N 1
ATOM 854 C CA . PRO A 1 105 ? 27.726 13.576 6.953 1.00 42.31 105 PRO A CA 1
ATOM 855 C C . PRO A 1 105 ? 28.939 14.364 6.468 1.00 42.31 105 PRO A C 1
ATOM 857 O O . PRO A 1 105 ? 30.066 13.903 6.595 1.00 42.31 105 PRO A O 1
ATOM 860 N N . SER A 1 106 ? 28.709 15.530 5.866 1.00 39.56 106 SER A N 1
ATOM 861 C CA . SER A 1 106 ? 29.703 16.604 5.723 1.00 39.56 106 SER A CA 1
ATOM 862 C C . SER A 1 106 ? 29.017 17.897 5.273 1.00 39.56 106 SER A C 1
ATOM 864 O O . SER A 1 106 ? 28.804 18.114 4.087 1.00 39.56 106 SER A O 1
ATOM 866 N N . GLY A 1 107 ? 28.663 18.758 6.229 1.00 46.78 107 GLY A N 1
ATOM 867 C CA . GLY A 1 107 ? 28.739 20.223 6.103 1.00 46.78 107 GLY A CA 1
ATOM 868 C C . GLY A 1 107 ? 27.918 20.992 5.056 1.00 46.78 107 GLY A C 1
ATOM 869 O O . GLY A 1 107 ? 27.957 22.215 5.111 1.00 46.78 107 GLY A O 1
ATOM 870 N N . MET A 1 108 ? 27.179 20.372 4.134 1.00 49.31 108 MET A N 1
ATOM 871 C CA . MET A 1 108 ? 26.353 21.086 3.146 1.00 49.31 108 MET A CA 1
ATOM 872 C C . MET A 1 108 ? 25.105 20.270 2.795 1.00 49.31 108 MET A C 1
ATOM 874 O O . MET A 1 108 ? 25.075 19.528 1.816 1.00 49.31 108 MET A O 1
ATOM 878 N N . ALA A 1 109 ? 24.054 20.391 3.607 1.00 40.50 109 ALA A N 1
ATOM 879 C CA . ALA A 1 109 ? 22.756 19.808 3.290 1.00 40.50 109 ALA A CA 1
ATOM 880 C C . ALA A 1 109 ? 22.092 20.608 2.157 1.00 40.50 109 ALA A C 1
ATOM 882 O O . ALA A 1 109 ? 21.405 21.601 2.396 1.00 40.50 109 ALA A O 1
ATOM 883 N N . GLN A 1 110 ? 22.276 20.176 0.908 1.00 40.41 110 GLN A N 1
ATOM 884 C CA . GLN A 1 110 ? 21.290 20.475 -0.125 1.00 40.41 110 GLN A CA 1
ATOM 885 C C . GLN A 1 110 ? 20.029 19.687 0.228 1.00 40.41 110 GLN A C 1
ATOM 887 O O . GLN A 1 110 ? 19.981 18.465 0.098 1.00 40.41 110 GLN A O 1
ATOM 892 N N . TYR A 1 111 ? 19.020 20.396 0.731 1.00 38.94 111 TYR A N 1
ATOM 893 C CA . TYR A 1 111 ? 17.673 19.871 0.892 1.00 38.94 111 TYR A CA 1
ATOM 894 C C . TYR A 1 111 ? 17.174 19.395 -0.477 1.00 38.94 111 TYR A C 1
ATOM 896 O O . TYR A 1 111 ? 16.709 20.190 -1.294 1.00 38.94 111 TYR A O 1
ATOM 904 N N . HIS A 1 112 ? 17.261 18.095 -0.748 1.00 40.69 112 HIS A N 1
ATOM 905 C CA . HIS A 1 112 ? 16.450 17.509 -1.802 1.00 40.69 112 HIS A CA 1
ATOM 906 C C . HIS A 1 112 ? 15.006 17.518 -1.299 1.00 40.69 112 HIS A C 1
ATOM 908 O O . HIS A 1 112 ? 14.620 16.736 -0.436 1.00 40.69 112 HIS A O 1
ATOM 914 N N . GLN A 1 113 ? 14.253 18.494 -1.803 1.00 43.22 113 GLN A N 1
ATOM 915 C CA . GLN A 1 113 ? 12.816 18.665 -1.622 1.00 43.22 113 GLN A CA 1
ATOM 916 C C . GLN A 1 113 ? 12.103 17.310 -1.750 1.00 43.22 113 GLN A C 1
ATOM 918 O O . GLN A 1 113 ? 12.399 16.550 -2.678 1.00 43.22 113 GLN A O 1
ATOM 923 N N . SER A 1 114 ? 11.211 16.993 -0.808 1.00 45.22 114 SER A N 1
ATOM 924 C CA . SER A 1 114 ? 10.583 15.673 -0.720 1.00 45.22 114 SER A CA 1
ATOM 925 C C . SER A 1 114 ? 9.843 15.360 -2.020 1.00 45.22 114 SER A C 1
ATOM 927 O O . SER A 1 114 ? 9.202 16.234 -2.603 1.00 45.22 114 SER A O 1
ATOM 929 N N . THR A 1 115 ? 9.875 14.110 -2.490 1.00 47.91 115 THR A N 1
ATOM 930 C CA . THR A 1 115 ? 9.064 13.686 -3.648 1.00 47.91 115 THR A CA 1
ATOM 931 C C . THR A 1 115 ? 7.573 13.977 -3.416 1.00 47.91 115 THR A C 1
ATOM 933 O O . THR A 1 115 ? 6.856 14.279 -4.367 1.00 47.91 115 THR A O 1
ATOM 936 N N . LEU A 1 116 ? 7.133 14.011 -2.148 1.00 45.78 116 LEU A N 1
ATOM 937 C CA . LEU A 1 116 ? 5.790 14.432 -1.729 1.00 45.78 116 LEU A CA 1
ATOM 938 C C . LEU A 1 116 ? 5.452 15.886 -2.117 1.00 45.78 116 LEU A C 1
ATOM 940 O O . LEU A 1 116 ? 4.296 16.212 -2.381 1.00 45.78 116 LEU A O 1
ATOM 944 N N . ASP A 1 117 ? 6.456 16.760 -2.185 1.00 44.88 117 ASP A N 1
ATOM 945 C CA . ASP A 1 117 ? 6.286 18.162 -2.569 1.00 44.88 117 ASP A CA 1
ATOM 946 C C . ASP A 1 117 ? 6.143 18.315 -4.089 1.00 44.88 117 ASP A C 1
ATOM 948 O O . ASP A 1 117 ? 5.441 19.222 -4.556 1.00 44.88 117 ASP A O 1
ATOM 952 N N . ARG A 1 118 ? 6.790 17.419 -4.852 1.00 45.59 118 ARG A N 1
ATOM 953 C CA . ARG A 1 118 ? 6.885 17.459 -6.319 1.00 45.59 118 ARG A CA 1
ATOM 954 C C . ARG A 1 118 ? 5.806 16.661 -7.043 1.00 45.59 118 ARG A C 1
ATOM 956 O O . ARG A 1 118 ? 5.445 17.064 -8.143 1.00 45.59 118 ARG A O 1
ATOM 963 N N . ASP A 1 119 ? 5.303 15.568 -6.469 1.00 47.94 119 ASP A N 1
ATOM 964 C CA . ASP A 1 119 ? 4.334 14.692 -7.137 1.00 47.94 119 ASP A CA 1
ATOM 965 C C . ASP A 1 119 ? 2.890 14.968 -6.658 1.00 47.94 119 ASP A C 1
ATOM 967 O O . ASP A 1 119 ? 2.548 14.672 -5.507 1.00 47.94 119 ASP A O 1
ATOM 971 N N . PRO A 1 120 ? 2.005 15.510 -7.519 1.00 50.22 120 PRO A N 1
ATOM 972 C CA . PRO A 1 120 ? 0.586 15.680 -7.210 1.00 50.22 120 PRO A CA 1
ATOM 973 C C . PRO A 1 120 ? -0.118 14.380 -6.787 1.00 50.22 120 PRO A C 1
ATOM 975 O O . PRO A 1 120 ? -1.053 14.435 -5.990 1.00 50.22 120 PRO A O 1
ATOM 978 N N . ALA A 1 121 ? 0.334 13.213 -7.258 1.00 40.53 121 ALA A N 1
ATOM 979 C CA . ALA A 1 121 ? -0.222 11.915 -6.874 1.00 40.53 121 ALA A CA 1
ATOM 980 C C . ALA A 1 121 ? 0.150 11.529 -5.433 1.00 40.53 121 ALA A C 1
ATOM 982 O O . ALA A 1 121 ? -0.667 10.966 -4.708 1.00 40.53 121 ALA A O 1
ATOM 983 N N . ALA A 1 122 ? 1.342 11.910 -4.967 1.00 45.78 122 ALA A N 1
ATOM 984 C CA . ALA A 1 122 ? 1.739 11.725 -3.572 1.00 45.78 122 ALA A CA 1
ATOM 985 C C . ALA A 1 122 ? 0.934 12.631 -2.618 1.00 45.78 122 ALA A C 1
ATOM 987 O O . ALA A 1 122 ? 0.622 12.238 -1.493 1.00 45.78 122 ALA A O 1
ATOM 988 N N . LYS A 1 123 ? 0.512 13.811 -3.096 1.00 41.81 123 LYS A N 1
ATOM 989 C CA . LYS A 1 123 ? -0.445 14.685 -2.393 1.00 41.81 123 LYS A CA 1
ATOM 990 C C . LYS A 1 123 ? -1.861 14.104 -2.371 1.00 41.81 123 LYS A C 1
ATOM 992 O O . LYS A 1 123 ? -2.594 14.379 -1.424 1.00 41.81 123 LYS A O 1
ATOM 997 N N . ALA A 1 124 ? -2.230 13.278 -3.353 1.00 46.78 124 ALA A N 1
ATOM 998 C CA . ALA A 1 124 ? -3.568 12.694 -3.449 1.00 46.78 124 ALA A CA 1
ATOM 999 C C . ALA A 1 124 ? -3.903 11.766 -2.267 1.00 46.78 124 ALA A C 1
ATOM 1001 O O . ALA A 1 124 ? -5.038 11.757 -1.795 1.00 46.78 124 ALA A O 1
ATOM 1002 N N . VAL A 1 125 ? -2.912 11.042 -1.731 1.00 48.03 125 VAL A N 1
ATOM 1003 C CA . VAL A 1 125 ? -3.087 10.210 -0.524 1.00 48.03 125 VAL A CA 1
ATOM 1004 C C . VAL A 1 125 ? -3.406 11.075 0.698 1.00 48.03 125 VAL A C 1
ATOM 1006 O O . VAL A 1 125 ? -4.265 10.715 1.494 1.00 48.03 125 VAL A O 1
ATOM 1009 N N . LEU A 1 126 ? -2.769 12.243 0.826 1.00 46.66 126 LEU A N 1
ATOM 1010 C CA . LEU A 1 126 ? -3.049 13.191 1.909 1.00 46.66 126 LEU A CA 1
ATOM 1011 C C . LEU A 1 126 ? -4.415 13.869 1.734 1.00 46.66 126 LEU A C 1
ATOM 1013 O O . LEU A 1 126 ? -5.153 14.024 2.706 1.00 46.66 126 LEU A O 1
ATOM 1017 N N . SER A 1 127 ? -4.788 14.210 0.495 1.00 45.97 127 SER A N 1
ATOM 1018 C CA . SER A 1 127 ? -6.097 14.804 0.202 1.00 45.97 127 SER A CA 1
ATOM 1019 C C . SER A 1 127 ? -7.255 13.827 0.407 1.00 45.97 127 SER A C 1
ATOM 1021 O O . SER A 1 127 ? -8.343 14.259 0.775 1.00 45.97 127 SER A O 1
ATOM 1023 N N . LEU A 1 128 ? -7.024 12.519 0.223 1.00 44.50 128 LEU A N 1
ATOM 1024 C CA . LEU A 1 128 ? -8.019 11.472 0.493 1.00 44.50 128 LEU A CA 1
ATOM 1025 C C . LEU A 1 128 ? -8.419 11.418 1.979 1.00 44.50 128 LEU A C 1
ATOM 1027 O O . LEU A 1 128 ? -9.494 10.933 2.309 1.00 44.50 128 LEU A O 1
ATOM 1031 N N . LEU A 1 129 ? -7.559 11.930 2.866 1.00 45.03 129 LEU A N 1
ATOM 1032 C CA . LEU A 1 129 ? -7.758 11.961 4.316 1.00 45.03 129 LEU A CA 1
ATOM 1033 C C . LEU A 1 129 ? -8.364 13.276 4.815 1.00 45.03 129 LEU A C 1
ATOM 1035 O O . LEU A 1 129 ? -8.409 13.494 6.019 1.00 45.03 129 LEU A O 1
ATOM 1039 N N . ALA A 1 130 ? -8.776 14.178 3.915 1.00 43.75 130 ALA A N 1
ATOM 1040 C CA . ALA A 1 130 ? -9.223 15.533 4.253 1.00 43.75 130 ALA A CA 1
ATOM 1041 C C . ALA A 1 130 ? -8.217 16.333 5.116 1.00 43.75 130 ALA A C 1
ATOM 1043 O O . ALA A 1 130 ? -8.588 17.300 5.782 1.00 43.75 130 ALA A O 1
ATOM 1044 N N . ARG A 1 131 ? -6.925 15.966 5.094 1.00 43.19 131 ARG A N 1
ATOM 1045 C CA . ARG A 1 131 ? -5.860 16.665 5.825 1.00 43.19 131 ARG A CA 1
ATOM 1046 C C . ARG A 1 131 ? -5.078 17.570 4.878 1.00 43.19 131 ARG A C 1
ATOM 1048 O O . ARG A 1 131 ? -4.676 17.164 3.789 1.00 43.19 131 ARG A O 1
ATOM 1055 N N . GLY A 1 132 ? -4.855 18.813 5.310 1.00 37.12 132 GLY A N 1
ATOM 1056 C CA . GLY A 1 132 ? -3.972 19.753 4.621 1.00 37.12 132 GLY A CA 1
ATOM 1057 C C . GLY A 1 132 ? -2.523 19.240 4.541 1.00 37.12 132 GLY A C 1
ATOM 1058 O O . GLY A 1 132 ? -2.133 18.363 5.317 1.00 37.12 132 GLY A O 1
ATOM 1059 N N . PRO A 1 133 ? -1.712 19.771 3.609 1.00 37.56 133 PRO A N 1
ATOM 1060 C CA . PRO A 1 133 ? -0.350 19.316 3.348 1.00 37.56 133 PRO A CA 1
ATOM 1061 C C . PRO A 1 133 ? 0.588 19.677 4.509 1.00 37.56 133 PRO A C 1
ATOM 1063 O O . PRO A 1 133 ? 1.253 20.705 4.486 1.00 37.56 133 PRO A O 1
ATOM 1066 N N . HIS A 1 134 ? 0.660 18.823 5.526 1.00 34.06 134 HIS A N 1
ATOM 1067 C CA . HIS A 1 134 ? 1.714 18.854 6.537 1.00 34.06 134 HIS A CA 1
ATOM 1068 C C . HIS A 1 134 ? 2.457 17.521 6.504 1.00 34.06 134 HIS A C 1
ATOM 1070 O O . HIS A 1 134 ? 2.019 16.521 7.069 1.00 34.06 134 HIS A O 1
ATOM 1076 N N . SER A 1 135 ? 3.594 17.505 5.806 1.00 38.69 135 SER A N 1
ATOM 1077 C CA . SER A 1 135 ? 4.562 16.412 5.872 1.00 38.69 135 SER A CA 1
ATOM 1078 C C . SER A 1 135 ? 5.436 16.596 7.116 1.00 38.69 135 SER A C 1
ATOM 1080 O O . SER A 1 135 ? 6.606 16.959 7.023 1.00 38.69 135 SER A O 1
ATOM 1082 N N . GLU A 1 136 ? 4.870 16.347 8.293 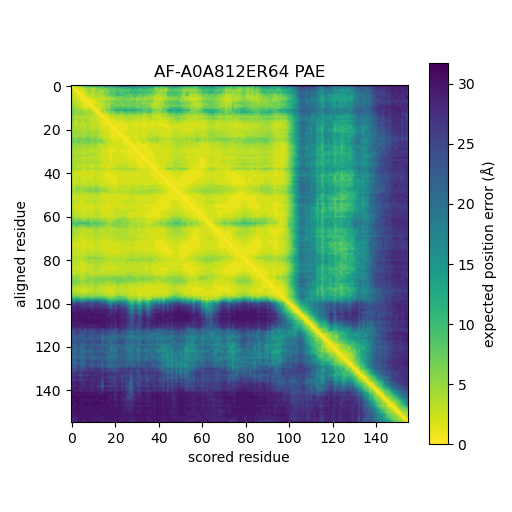1.00 40.53 136 GLU A N 1
ATOM 1083 C CA . GLU A 1 136 ? 5.634 16.150 9.529 1.00 40.53 136 GLU A CA 1
ATOM 1084 C C . GLU A 1 136 ? 6.200 14.723 9.487 1.00 40.53 136 GLU A C 1
ATOM 1086 O O . GLU A 1 136 ? 5.667 13.795 10.095 1.00 40.53 136 GLU A O 1
ATOM 1091 N N . GLY A 1 137 ? 7.253 14.502 8.695 1.00 35.75 137 GLY A N 1
ATOM 1092 C CA . GLY A 1 137 ? 8.072 13.309 8.903 1.00 35.75 137 GLY A CA 1
ATOM 1093 C C . GLY A 1 137 ? 8.495 13.305 10.369 1.00 35.75 137 GLY A C 1
ATOM 1094 O O . GLY A 1 137 ? 8.914 14.354 10.851 1.00 35.75 137 GLY A O 1
ATOM 1095 N N . LEU A 1 138 ? 8.329 12.177 11.072 1.00 30.64 138 LEU A N 1
ATOM 1096 C CA . LEU A 1 138 ? 8.709 12.009 12.478 1.00 30.64 138 LEU A CA 1
ATOM 1097 C C . LEU A 1 138 ? 10.145 12.510 12.680 1.00 30.64 138 LEU A C 1
ATOM 1099 O O . LEU A 1 138 ? 11.113 11.792 12.423 1.00 30.64 138 LEU A O 1
ATOM 1103 N N . ARG A 1 139 ? 10.285 13.770 13.099 1.00 33.59 139 ARG A N 1
ATOM 1104 C CA . ARG A 1 139 ? 11.554 14.334 13.530 1.00 33.59 139 ARG A CA 1
ATOM 1105 C C . ARG A 1 139 ? 11.806 13.704 14.880 1.00 33.59 139 ARG A C 1
ATOM 1107 O O . ARG A 1 139 ? 11.051 13.913 15.823 1.00 33.59 139 ARG A O 1
ATOM 1114 N N . GLN A 1 140 ? 12.838 12.880 14.961 1.00 34.38 140 GLN A N 1
ATOM 1115 C CA . GLN A 1 140 ? 13.316 12.413 16.247 1.00 34.38 140 GLN A CA 1
ATOM 1116 C C . GLN A 1 140 ? 13.836 13.649 16.992 1.00 34.38 140 GLN A C 1
ATOM 1118 O O . GLN A 1 140 ? 14.877 14.199 16.639 1.00 34.38 140 GLN A O 1
ATOM 1123 N N . GLY A 1 141 ? 13.037 14.147 17.931 1.00 37.28 141 GLY A N 1
ATOM 1124 C CA . GLY A 1 141 ? 13.307 15.401 18.625 1.00 37.28 141 GLY A CA 1
ATOM 1125 C C . GLY A 1 141 ? 12.345 15.715 19.768 1.00 37.28 141 GLY A C 1
ATOM 1126 O O . GLY A 1 141 ? 12.307 16.860 20.186 1.00 37.28 141 GLY A O 1
ATOM 1127 N N . ASP A 1 142 ? 11.607 14.732 20.290 1.00 31.55 142 ASP A N 1
ATOM 1128 C CA . ASP A 1 142 ? 10.839 14.902 21.527 1.00 31.55 142 ASP A CA 1
ATOM 1129 C C . ASP A 1 142 ? 11.587 14.249 22.688 1.00 31.55 142 ASP A C 1
ATOM 1131 O O . ASP A 1 142 ? 11.331 13.111 23.074 1.00 31.55 142 ASP A O 1
ATOM 1135 N N . SER A 1 143 ? 12.549 14.990 23.228 1.00 32.28 143 SER A N 1
ATOM 1136 C CA . SER A 1 143 ? 12.861 15.000 24.656 1.00 32.28 143 SER A CA 1
ATOM 1137 C C . SER A 1 143 ? 13.898 16.087 24.892 1.00 32.28 143 SER A C 1
ATOM 1139 O O . SER A 1 143 ? 15.034 15.923 24.471 1.00 32.28 143 SER A O 1
ATOM 1141 N N . PHE A 1 144 ? 13.508 17.193 25.516 1.00 32.09 144 PHE A N 1
ATOM 1142 C CA . PHE A 1 144 ? 14.040 17.624 26.809 1.00 32.09 144 PHE A CA 1
ATOM 1143 C C . PHE A 1 144 ? 13.152 18.764 27.302 1.00 32.09 144 PHE A C 1
ATOM 1145 O O . PHE A 1 144 ? 13.019 19.801 26.660 1.00 32.09 144 PHE A O 1
ATOM 1152 N N . ALA A 1 145 ? 12.490 18.499 28.425 1.00 35.97 145 ALA A N 1
ATOM 1153 C CA . ALA A 1 145 ? 11.759 19.488 29.186 1.00 35.97 145 ALA A CA 1
ATOM 1154 C C . ALA A 1 145 ? 12.672 20.670 29.544 1.00 35.97 145 ALA A C 1
ATOM 1156 O O . ALA A 1 145 ? 13.847 20.491 29.867 1.00 35.97 145 ALA A O 1
ATOM 1157 N N . GLU A 1 146 ? 12.083 21.858 29.491 1.00 32.31 146 GLU A N 1
ATOM 1158 C CA . GLU A 1 146 ?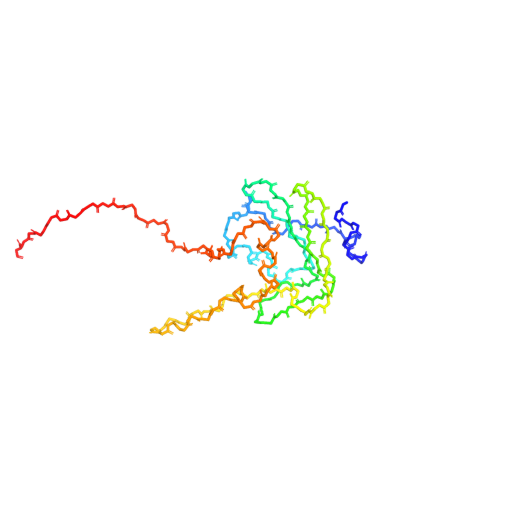 12.618 23.114 29.999 1.00 32.31 146 GLU A CA 1
ATOM 1159 C C . GLU A 1 146 ? 13.092 22.974 31.456 1.00 32.31 146 GLU A C 1
ATOM 1161 O O . GLU A 1 146 ? 12.355 22.488 32.315 1.00 32.31 146 GLU A O 1
ATOM 1166 N N . LEU A 1 147 ? 14.294 23.471 31.751 1.00 38.12 147 LEU A N 1
ATOM 1167 C CA . LEU A 1 147 ? 14.693 23.916 33.088 1.00 38.12 147 LEU A CA 1
ATOM 1168 C C . LEU A 1 147 ? 15.431 25.266 32.943 1.00 38.12 147 LEU A C 1
ATOM 1170 O O . LEU A 1 147 ? 16.201 25.419 31.995 1.00 38.12 147 LEU A O 1
ATOM 1174 N N . PRO A 1 148 ? 15.162 26.251 33.823 1.00 35.56 148 PRO A N 1
ATOM 1175 C CA . PRO A 1 148 ? 15.467 27.663 33.586 1.00 35.56 148 PRO A CA 1
ATOM 1176 C C . PRO A 1 148 ? 16.910 28.085 33.920 1.00 35.56 148 PRO A C 1
ATOM 1178 O O . PRO A 1 148 ? 17.651 27.391 34.613 1.00 35.56 148 PRO A O 1
ATOM 1181 N N . ASP A 1 149 ? 17.247 29.275 33.419 1.00 36.81 149 ASP A N 1
ATOM 1182 C CA . ASP A 1 149 ? 18.542 29.963 33.411 1.00 36.81 149 ASP A CA 1
ATOM 1183 C C . ASP A 1 149 ? 19.188 30.325 34.776 1.00 36.81 149 ASP A C 1
ATOM 1185 O O . ASP A 1 149 ? 18.531 30.847 35.676 1.00 36.81 149 ASP A O 1
ATOM 1189 N N . HIS A 1 150 ? 20.535 30.222 34.778 1.00 34.69 150 HIS A N 1
ATOM 1190 C CA . HIS A 1 150 ? 21.573 31.016 35.494 1.00 34.69 150 HIS A CA 1
ATOM 1191 C C . HIS A 1 150 ? 21.765 30.884 37.033 1.00 34.69 150 HIS A C 1
ATOM 1193 O O . HIS A 1 150 ? 20.840 30.469 37.722 1.00 34.69 150 HIS A O 1
ATOM 1199 N N . PRO A 1 151 ? 22.944 31.262 37.622 1.00 37.66 151 PRO A N 1
ATOM 1200 C CA . PRO A 1 151 ? 24.091 32.021 37.075 1.00 37.66 151 PRO A CA 1
ATOM 1201 C C . PRO A 1 151 ? 25.511 31.431 37.317 1.00 37.66 151 PRO A C 1
ATOM 1203 O O . PRO A 1 151 ? 25.713 30.426 37.992 1.00 37.66 151 PRO A O 1
ATOM 1206 N N . GLN A 1 152 ? 26.503 32.120 36.736 1.00 39.62 152 GLN A N 1
ATOM 1207 C CA . GLN A 1 152 ? 27.954 31.905 36.843 1.00 39.62 152 GLN A CA 1
ATOM 1208 C C . GLN A 1 152 ? 28.518 32.122 38.257 1.00 39.62 152 GLN A C 1
ATOM 1210 O O . GLN A 1 152 ? 28.143 33.100 38.900 1.00 39.62 152 GLN A O 1
ATOM 1215 N N . ILE A 1 153 ? 29.526 31.330 38.656 1.00 32.91 153 ILE A N 1
ATOM 1216 C CA . ILE A 1 153 ? 30.546 31.730 39.645 1.00 32.91 153 ILE A CA 1
ATOM 1217 C C . ILE A 1 153 ? 31.929 31.209 39.212 1.00 32.91 153 ILE A C 1
ATOM 1219 O O . ILE A 1 153 ? 32.083 30.051 38.830 1.00 32.91 153 ILE A O 1
ATOM 1223 N N . GLN A 1 154 ? 32.901 32.123 39.266 1.00 31.16 154 GLN A N 1
ATOM 1224 C CA . GLN A 1 154 ? 34.339 31.969 39.035 1.00 31.16 154 GLN A CA 1
ATOM 1225 C C . GLN A 1 154 ? 35.034 31.186 40.158 1.00 31.16 154 GLN A C 1
ATOM 1227 O O . GLN A 1 154 ? 34.680 31.376 41.318 1.00 31.16 154 GLN A O 1
ATOM 1232 N N . PHE A 1 155 ? 36.100 30.458 39.817 1.00 39.25 155 PHE A N 1
ATOM 1233 C CA . PHE A 1 155 ? 37.431 30.616 40.422 1.00 39.25 155 PHE A CA 1
ATOM 1234 C C . PHE A 1 155 ? 38.494 30.351 39.355 1.00 39.25 155 PHE A C 1
ATOM 1236 O O . PHE A 1 155 ? 38.263 29.447 38.520 1.00 39.25 155 PHE A O 1
#

Mean predicted aligned error: 13.62 Å